Protein AF-A0A958H9N7-F1 (afdb_monomer_lite)

Secondary structure (DSSP, 8-state):
-HHHHHHHHHHHHHT-TTS--PPTTEEEEEE-EEEEE-TTS-EEEEEE-EEEEEETTEEEEEEEEEEEEPPP-

Structure (mmCIF, N/CA/C/O backbone):
data_AF-A0A958H9N7-F1
#
_entry.id   AF-A0A958H9N7-F1
#
loop_
_atom_site.group_PDB
_atom_site.id
_atom_site.type_symbol
_atom_site.label_atom_id
_atom_site.label_alt_id
_atom_site.label_comp_id
_atom_site.label_asym_id
_atom_site.label_entity_id
_atom_site.label_seq_id
_atom_site.pdbx_PDB_ins_code
_atom_site.Cartn_x
_atom_site.Cartn_y
_atom_site.Cartn_z
_atom_site.occupancy
_atom_site.B_iso_or_equiv
_atom_site.auth_seq_id
_atom_site.auth_comp_id
_atom_site.auth_asym_id
_atom_site.auth_atom_id
_atom_site.pdbx_PDB_model_num
ATOM 1 N N . MET A 1 1 ? 17.647 -8.350 -27.501 1.00 77.25 1 MET A N 1
ATOM 2 C CA . MET A 1 1 ? 16.252 -7.878 -27.675 1.00 77.25 1 MET A CA 1
ATOM 3 C C . MET A 1 1 ? 15.962 -6.813 -26.631 1.00 77.25 1 MET A C 1
ATOM 5 O O . MET A 1 1 ? 16.193 -7.069 -25.457 1.00 77.25 1 MET A O 1
ATOM 9 N N . LEU A 1 2 ? 15.474 -5.639 -27.041 1.00 92.88 2 LEU A N 1
ATOM 10 C CA . LEU A 1 2 ? 15.260 -4.490 -26.149 1.00 92.88 2 LEU A CA 1
ATOM 11 C C . LEU A 1 2 ? 14.343 -4.817 -24.954 1.00 92.88 2 LEU A C 1
ATOM 13 O O . LEU A 1 2 ? 14.655 -4.448 -23.829 1.00 92.88 2 LEU A O 1
ATOM 17 N N . LEU A 1 3 ? 13.272 -5.587 -25.173 1.00 93.75 3 LEU A N 1
ATOM 18 C CA . LEU A 1 3 ? 12.312 -5.937 -24.120 1.00 93.75 3 LEU A CA 1
ATOM 19 C C . LEU A 1 3 ? 12.934 -6.762 -22.979 1.00 93.75 3 LEU A C 1
ATOM 21 O O . LEU A 1 3 ? 12.680 -6.491 -21.813 1.00 93.75 3 LEU A O 1
ATOM 25 N N . GLN A 1 4 ? 13.796 -7.728 -23.306 1.00 95.12 4 GLN A N 1
ATOM 26 C CA . GLN A 1 4 ? 14.503 -8.538 -22.305 1.00 95.12 4 GLN A CA 1
ATOM 27 C C . GLN A 1 4 ? 15.472 -7.687 -21.474 1.00 95.12 4 GLN A C 1
ATOM 29 O O . GLN A 1 4 ? 15.613 -7.901 -20.274 1.00 95.12 4 GLN A O 1
ATOM 34 N N . ALA A 1 5 ? 16.123 -6.706 -22.108 1.00 95.25 5 ALA A N 1
ATOM 35 C CA . ALA A 1 5 ? 17.008 -5.777 -21.414 1.00 95.25 5 ALA A CA 1
ATOM 36 C C . ALA A 1 5 ? 16.231 -4.876 -20.439 1.00 95.25 5 ALA A C 1
ATOM 38 O O . ALA A 1 5 ? 16.675 -4.687 -19.311 1.00 95.25 5 ALA A O 1
ATOM 39 N N . LEU A 1 6 ? 15.053 -4.384 -20.844 1.00 94.88 6 LEU A N 1
ATOM 40 C CA . LEU A 1 6 ? 14.167 -3.606 -19.974 1.00 94.88 6 LEU A CA 1
ATOM 41 C C . LEU A 1 6 ? 13.630 -4.438 -18.804 1.00 94.88 6 LEU A C 1
ATOM 43 O O . LEU A 1 6 ? 13.633 -3.950 -17.679 1.00 94.88 6 LEU A O 1
ATOM 47 N N . ASN A 1 7 ? 13.238 -5.695 -19.039 1.00 93.81 7 ASN A N 1
ATOM 48 C CA . ASN A 1 7 ? 12.777 -6.576 -17.962 1.00 93.81 7 ASN A CA 1
ATOM 49 C C . ASN A 1 7 ? 13.883 -6.836 -16.936 1.00 93.81 7 ASN A C 1
ATOM 51 O O . ASN A 1 7 ? 13.669 -6.684 -15.743 1.00 93.81 7 ASN A O 1
ATOM 55 N N . ARG A 1 8 ? 15.101 -7.133 -17.403 1.00 94.62 8 ARG A N 1
ATOM 56 C CA . ARG A 1 8 ? 16.249 -7.313 -16.509 1.00 94.62 8 ARG A CA 1
ATOM 57 C C . ARG A 1 8 ? 16.550 -6.044 -15.709 1.00 94.62 8 ARG A C 1
ATOM 59 O O . ARG A 1 8 ? 16.925 -6.134 -14.548 1.00 94.62 8 ARG A O 1
ATOM 66 N N . TYR A 1 9 ? 16.418 -4.870 -16.325 1.00 93.75 9 TYR A N 1
ATOM 67 C CA . TYR A 1 9 ? 16.604 -3.605 -15.620 1.00 93.75 9 TYR A CA 1
ATOM 68 C C . TYR A 1 9 ? 15.524 -3.385 -14.554 1.00 93.75 9 TYR A C 1
ATOM 70 O O . TYR A 1 9 ? 15.857 -2.999 -13.440 1.00 93.75 9 TYR A O 1
ATOM 78 N N . TYR A 1 10 ? 14.263 -3.707 -14.855 1.00 93.00 10 TYR A N 1
ATOM 79 C CA . TYR A 1 10 ? 13.190 -3.724 -13.861 1.00 93.00 10 TYR A CA 1
ATOM 8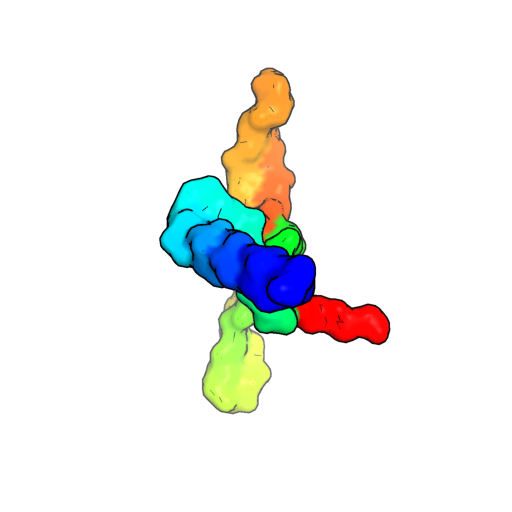0 C C . TYR A 1 10 ? 13.521 -4.650 -12.681 1.00 93.00 10 TYR A C 1
ATOM 82 O O . TYR A 1 10 ? 13.440 -4.213 -11.537 1.00 93.00 10 TYR A O 1
ATOM 90 N N . ASP A 1 11 ? 13.979 -5.877 -12.948 1.00 92.69 11 ASP A N 1
ATOM 91 C CA . ASP A 1 11 ? 14.359 -6.830 -11.898 1.00 92.69 11 ASP A CA 1
ATOM 92 C C . ASP A 1 11 ? 15.503 -6.287 -11.023 1.00 92.69 11 ASP A C 1
ATOM 94 O O . ASP A 1 11 ? 15.498 -6.467 -9.808 1.00 92.69 11 ASP A O 1
ATOM 98 N N . ILE A 1 12 ? 16.480 -5.589 -11.615 1.00 93.94 12 ILE A N 1
ATOM 99 C CA . ILE A 1 12 ? 17.566 -4.939 -10.863 1.00 93.94 12 ILE A CA 1
ATOM 100 C C . ILE A 1 12 ? 17.008 -3.870 -9.919 1.00 93.94 12 ILE A C 1
ATOM 102 O O . ILE A 1 12 ? 17.376 -3.857 -8.749 1.00 93.94 12 ILE A O 1
ATOM 106 N N . LEU A 1 13 ? 16.115 -3.005 -10.411 1.00 92.19 13 LEU A N 1
ATOM 107 C CA . LEU A 1 13 ? 15.500 -1.954 -9.597 1.00 92.19 13 LEU A CA 1
ATOM 108 C C . LEU A 1 13 ? 14.639 -2.534 -8.471 1.00 92.19 13 LEU A C 1
ATOM 110 O O . LEU A 1 13 ? 14.657 -2.007 -7.367 1.00 92.19 13 LEU A O 1
ATOM 114 N N . LEU A 1 14 ? 13.919 -3.628 -8.731 1.00 90.88 14 LEU A N 1
ATOM 115 C CA . LEU A 1 14 ? 13.071 -4.293 -7.738 1.00 90.88 14 LEU A CA 1
ATOM 116 C C . LEU A 1 14 ? 13.875 -4.907 -6.579 1.00 90.88 14 LEU A C 1
ATOM 118 O O . LEU A 1 14 ? 13.363 -5.015 -5.470 1.00 90.88 14 LEU A O 1
ATOM 122 N N . ASN A 1 15 ? 15.125 -5.309 -6.826 1.00 88.94 15 ASN A N 1
ATOM 123 C CA . ASN A 1 15 ? 16.017 -5.851 -5.796 1.00 88.94 15 ASN A CA 1
ATOM 124 C C . ASN A 1 15 ? 16.773 -4.764 -5.008 1.00 88.94 15 ASN A C 1
ATOM 126 O O . ASN A 1 15 ? 17.477 -5.083 -4.047 1.00 88.94 15 ASN A O 1
ATOM 130 N N . ASP A 1 16 ? 16.660 -3.496 -5.404 1.00 89.81 16 ASP A N 1
ATOM 131 C CA . ASP A 1 16 ? 17.286 -2.378 -4.709 1.00 89.81 16 ASP A CA 1
ATOM 132 C C . ASP A 1 16 ? 16.337 -1.810 -3.644 1.00 89.81 16 ASP A C 1
ATOM 134 O O . ASP A 1 16 ? 15.382 -1.099 -3.945 1.00 89.81 16 ASP A O 1
ATOM 138 N N . ASN A 1 17 ? 16.636 -2.081 -2.370 1.00 79.44 17 ASN A N 1
ATOM 139 C CA . ASN A 1 17 ? 15.839 -1.610 -1.230 1.00 79.44 17 ASN A CA 1
ATOM 140 C C . ASN A 1 17 ? 15.791 -0.076 -1.085 1.00 79.44 17 ASN A C 1
ATOM 142 O O . ASN A 1 17 ? 15.020 0.430 -0.270 1.00 79.44 17 ASN A O 1
ATOM 146 N N . SER A 1 18 ? 16.629 0.670 -1.812 1.00 83.31 18 SER A N 1
ATOM 147 C CA . SER A 1 18 ? 16.599 2.136 -1.811 1.00 83.31 18 SER A CA 1
ATOM 148 C C . SER A 1 18 ? 15.567 2.721 -2.778 1.00 83.31 18 SER A C 1
ATOM 150 O O . SER A 1 18 ? 15.247 3.909 -2.692 1.00 83.31 18 SER A O 1
ATOM 152 N N . ILE A 1 19 ? 15.032 1.900 -3.685 1.00 81.94 19 ILE A N 1
ATOM 153 C CA . ILE A 1 19 ? 14.133 2.329 -4.750 1.00 81.94 19 ILE A CA 1
ATOM 154 C C . ILE A 1 19 ? 12.710 1.888 -4.412 1.00 81.94 19 ILE A C 1
ATOM 156 O O . ILE A 1 19 ? 12.402 0.703 -4.328 1.00 81.94 19 ILE A O 1
ATOM 160 N N . ASP A 1 20 ? 11.813 2.862 -4.254 1.00 82.00 20 ASP A N 1
ATOM 161 C CA . ASP A 1 20 ? 10.381 2.614 -4.064 1.00 82.00 20 ASP A CA 1
ATOM 162 C C . ASP A 1 20 ? 9.734 2.250 -5.410 1.00 82.00 20 ASP A C 1
ATOM 164 O O . ASP A 1 20 ? 9.230 3.109 -6.143 1.00 82.00 20 ASP A O 1
ATOM 168 N N . ILE A 1 21 ? 9.812 0.966 -5.766 1.00 88.25 21 ILE A N 1
ATOM 169 C CA . ILE A 1 21 ? 9.181 0.389 -6.952 1.00 88.25 21 ILE A CA 1
ATOM 170 C C . ILE A 1 21 ? 8.236 -0.748 -6.559 1.00 88.25 21 ILE A C 1
ATOM 172 O O . ILE A 1 21 ? 8.594 -1.675 -5.835 1.00 88.25 21 ILE A O 1
ATOM 176 N N . ALA A 1 22 ? 7.002 -0.682 -7.059 1.00 90.44 22 ALA A N 1
ATOM 177 C CA . ALA A 1 22 ? 6.017 -1.722 -6.808 1.00 90.44 22 ALA A CA 1
ATOM 178 C C . ALA A 1 22 ? 6.285 -2.968 -7.684 1.00 90.44 22 ALA A C 1
ATOM 180 O O . ALA A 1 22 ? 6.591 -2.837 -8.880 1.00 90.44 22 ALA A O 1
ATOM 181 N N . PRO A 1 23 ? 6.117 -4.183 -7.131 1.00 91.56 23 PRO A N 1
ATOM 182 C CA . PRO A 1 23 ? 6.082 -5.412 -7.911 1.00 91.56 23 PRO A CA 1
ATOM 183 C C . PRO A 1 23 ? 4.997 -5.380 -8.993 1.00 91.56 23 PRO A C 1
ATOM 185 O O . PRO A 1 23 ? 3.992 -4.673 -8.879 1.00 91.56 23 PRO A O 1
ATOM 188 N N . PHE A 1 24 ? 5.163 -6.194 -10.033 1.00 90.19 24 PHE A N 1
ATOM 189 C CA . PHE A 1 24 ? 4.136 -6.358 -11.055 1.00 90.19 24 PHE A CA 1
ATOM 190 C C . PHE A 1 24 ? 2.803 -6.798 -10.423 1.00 90.19 24 PHE A C 1
ATOM 192 O O . PHE A 1 24 ? 2.766 -7.715 -9.606 1.00 90.19 24 PHE A O 1
ATOM 199 N N . GLY A 1 25 ? 1.705 -6.133 -10.795 1.00 90.56 25 GLY A N 1
ATOM 200 C CA . GLY A 1 25 ? 0.381 -6.358 -10.202 1.00 90.56 25 GLY A CA 1
ATOM 201 C C . GLY A 1 25 ? 0.126 -5.612 -8.885 1.00 90.56 25 GLY A C 1
ATOM 202 O O . GLY A 1 25 ? -0.971 -5.711 -8.340 1.00 90.56 25 GLY A O 1
ATOM 203 N N . TYR A 1 26 ? 1.093 -4.834 -8.394 1.00 92.94 26 TYR A N 1
ATOM 204 C CA . TYR A 1 26 ? 0.969 -3.975 -7.217 1.00 92.94 26 TYR A CA 1
ATOM 205 C C . TYR A 1 26 ? 1.142 -2.500 -7.592 1.00 92.94 26 TYR A C 1
ATOM 207 O O . TYR A 1 26 ? 1.588 -2.149 -8.684 1.00 92.94 26 TYR A O 1
ATOM 215 N N . SER A 1 27 ? 0.779 -1.616 -6.668 1.00 91.62 27 SER A N 1
ATOM 216 C CA . SER A 1 27 ? 0.952 -0.172 -6.804 1.00 91.62 27 SER A CA 1
ATOM 217 C C . SER A 1 27 ? 1.301 0.465 -5.461 1.00 91.62 27 SER A C 1
ATOM 219 O O . SER A 1 27 ? 0.765 0.060 -4.429 1.00 91.62 27 SER A O 1
ATOM 221 N N . THR A 1 28 ? 2.174 1.475 -5.474 1.00 91.25 28 THR A N 1
ATOM 222 C CA . THR A 1 28 ? 2.487 2.264 -4.275 1.00 91.25 28 THR A CA 1
ATOM 223 C C . THR A 1 28 ? 1.518 3.438 -4.157 1.00 91.25 28 THR A C 1
ATOM 225 O O . THR A 1 28 ? 1.674 4.447 -4.854 1.00 91.25 28 THR A O 1
ATOM 228 N N . VAL A 1 29 ? 0.551 3.352 -3.243 1.00 92.00 29 VAL A N 1
ATOM 229 C CA . VAL A 1 29 ? -0.497 4.372 -3.037 1.00 92.00 29 VAL A CA 1
ATOM 230 C C . VAL A 1 29 ? -0.557 4.835 -1.582 1.00 92.00 29 VAL A C 1
ATOM 232 O O . VAL A 1 29 ? -0.016 4.185 -0.691 1.00 92.00 29 VAL A O 1
ATOM 235 N N . GLY A 1 30 ? -1.188 5.987 -1.342 1.00 92.94 30 GLY A N 1
ATOM 236 C CA . GLY A 1 30 ? -1.471 6.466 0.010 1.00 92.94 30 GLY A CA 1
ATOM 237 C C . GLY A 1 30 ? -2.665 5.720 0.600 1.00 92.94 30 GLY A C 1
ATOM 238 O O . GLY A 1 30 ? -3.761 5.788 0.047 1.00 92.94 30 GLY A O 1
ATOM 239 N N . VAL A 1 31 ? -2.455 5.029 1.714 1.00 93.31 31 VAL A N 1
ATOM 240 C CA . VAL A 1 31 ? -3.484 4.293 2.450 1.00 93.31 31 VAL A CA 1
ATOM 241 C C . VAL A 1 31 ? -3.772 5.049 3.735 1.00 93.31 31 VAL A C 1
ATOM 243 O O . VAL A 1 31 ? -2.861 5.302 4.509 1.00 93.31 31 VAL A O 1
ATOM 246 N N . SER A 1 32 ? -5.030 5.427 3.958 1.00 94.31 32 SER A N 1
ATOM 247 C CA . SER A 1 32 ? -5.436 6.156 5.168 1.00 94.31 32 SER A CA 1
ATOM 248 C C . SER A 1 32 ? -5.853 5.246 6.317 1.00 94.31 32 SER A C 1
ATOM 250 O O . SER A 1 32 ? -5.722 5.632 7.473 1.00 94.31 32 SER A O 1
ATOM 252 N N . PHE A 1 33 ? -6.353 4.045 6.017 1.00 94.44 33 PHE A N 1
ATOM 253 C CA . PHE A 1 33 ? -6.883 3.124 7.018 1.00 94.44 33 PHE A CA 1
ATOM 254 C C . PHE A 1 33 ? -6.570 1.676 6.653 1.00 94.44 33 PHE A C 1
ATOM 256 O O . PHE A 1 33 ? -6.645 1.299 5.483 1.00 94.44 33 P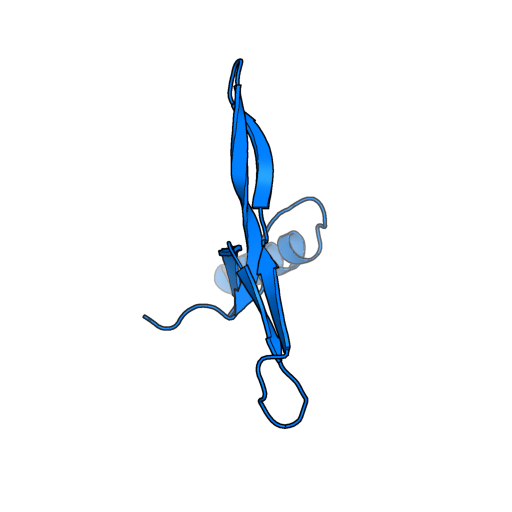HE A O 1
ATOM 263 N N . ALA A 1 34 ? -6.274 0.865 7.664 1.00 94.06 34 ALA A N 1
ATOM 264 C CA . ALA A 1 34 ? -6.223 -0.586 7.565 1.00 94.06 34 ALA A CA 1
ATOM 265 C C . ALA A 1 34 ? -7.393 -1.184 8.355 1.00 94.06 34 ALA A C 1
ATOM 267 O O . ALA A 1 34 ? -7.644 -0.783 9.491 1.00 94.06 34 ALA A O 1
ATOM 268 N N . LEU A 1 35 ? -8.109 -2.128 7.748 1.00 95.12 35 LEU A N 1
ATOM 269 C CA . LEU A 1 35 ? -9.196 -2.851 8.403 1.00 95.12 35 LEU A CA 1
ATOM 270 C C . LEU A 1 35 ? -8.624 -4.118 9.039 1.00 95.12 35 LEU A C 1
ATOM 272 O O . LEU A 1 35 ? -8.016 -4.932 8.346 1.00 95.12 35 LEU A O 1
ATOM 276 N N . ASN A 1 36 ? -8.814 -4.275 10.344 1.00 95.56 36 ASN A N 1
ATOM 277 C CA . ASN A 1 36 ? -8.499 -5.502 11.062 1.00 95.56 36 ASN A CA 1
ATOM 278 C C . ASN A 1 36 ? -9.749 -6.386 11.059 1.00 95.56 36 ASN A C 1
ATOM 280 O O . ASN A 1 36 ? -10.770 -5.998 11.623 1.00 95.56 36 ASN A O 1
ATOM 284 N N . ILE A 1 37 ? -9.689 -7.534 10.390 1.00 97.12 37 ILE A N 1
ATOM 285 C CA . ILE A 1 37 ? -10.839 -8.417 10.172 1.00 97.12 37 ILE A CA 1
ATOM 286 C C . ILE A 1 37 ? -10.514 -9.789 10.773 1.00 97.12 37 ILE A C 1
ATOM 288 O O . ILE A 1 37 ? -9.396 -10.281 10.611 1.00 97.12 37 ILE A O 1
ATOM 292 N N . SER A 1 38 ? -11.474 -10.397 11.473 1.00 96.25 38 SER A N 1
ATOM 293 C CA . SER A 1 38 ? -11.352 -11.756 12.007 1.00 96.25 38 SER A CA 1
ATOM 294 C C . SER A 1 38 ? -11.321 -12.795 10.881 1.00 96.25 38 SER A C 1
ATOM 296 O O . SER A 1 38 ? -11.731 -12.530 9.751 1.00 96.25 38 SER A O 1
ATOM 298 N N . GLU A 1 39 ? -10.899 -14.024 11.183 1.00 95.56 39 GLU A N 1
ATOM 299 C CA . GLU A 1 39 ? -10.965 -15.127 10.210 1.00 95.56 39 GLU A CA 1
ATOM 300 C C . GLU A 1 39 ? -12.401 -15.415 9.736 1.00 95.56 39 GLU A C 1
ATOM 302 O O . GLU A 1 39 ? -12.607 -15.939 8.643 1.00 95.56 39 GLU A O 1
ATOM 307 N N . GLN A 1 40 ? -13.399 -15.054 10.546 1.00 96.69 40 GLN A N 1
ATOM 308 C CA . GLN A 1 40 ? -14.823 -15.215 10.257 1.00 96.69 40 GLN A CA 1
ATOM 309 C C . GLN A 1 40 ? -15.397 -14.051 9.431 1.00 96.69 40 GLN A C 1
ATOM 311 O O . GLN A 1 40 ? -16.534 -14.138 8.970 1.00 96.69 40 GLN A O 1
ATOM 316 N N . GLY A 1 41 ? -14.617 -12.989 9.201 1.00 93.88 41 GLY A N 1
ATOM 317 C CA . GLY A 1 41 ? -15.031 -11.812 8.436 1.00 93.88 41 GLY A CA 1
ATOM 318 C C . GLY A 1 41 ? -15.601 -10.669 9.279 1.00 93.88 41 GLY A C 1
ATOM 319 O O . GLY A 1 41 ? -16.066 -9.680 8.712 1.00 93.88 41 GLY A O 1
ATOM 320 N N . ASP A 1 42 ? -15.552 -10.768 10.608 1.00 96.56 42 ASP A N 1
ATOM 321 C CA . ASP A 1 42 ? -16.008 -9.698 11.495 1.00 96.56 42 ASP A CA 1
ATOM 322 C C . ASP A 1 42 ? -14.986 -8.561 11.521 1.00 96.56 42 ASP A C 1
ATOM 324 O O . ASP A 1 42 ? -13.783 -8.791 11.652 1.00 96.56 42 ASP A O 1
ATOM 328 N N . LEU A 1 43 ? -15.454 -7.316 11.428 1.00 96.44 43 LEU A N 1
ATOM 329 C CA . LEU A 1 43 ? -14.586 -6.152 11.572 1.00 96.44 43 LEU A CA 1
ATOM 330 C C . LEU A 1 43 ? -14.223 -5.970 13.049 1.00 96.44 43 LEU A C 1
ATOM 332 O O . LEU A 1 43 ? -15.083 -5.645 13.864 1.00 96.44 43 LEU A O 1
ATOM 336 N N . LEU A 1 44 ? -12.947 -6.166 13.368 1.00 96.62 44 LEU A N 1
ATOM 337 C CA . LEU A 1 44 ? -12.406 -6.014 14.714 1.00 96.62 44 LEU A CA 1
ATOM 338 C C . LEU A 1 44 ? -12.056 -4.553 14.990 1.00 96.62 44 LEU A C 1
ATOM 340 O O . LEU A 1 44 ? -12.545 -3.986 15.958 1.00 96.62 44 LEU A O 1
ATOM 344 N N . ASP A 1 45 ? -11.264 -3.932 14.108 1.00 95.94 45 ASP A N 1
ATOM 345 C CA . ASP A 1 45 ? -10.777 -2.559 14.284 1.00 95.94 45 ASP A CA 1
ATOM 346 C C . ASP A 1 45 ? -10.529 -1.844 12.950 1.00 95.94 45 ASP A C 1
ATOM 348 O O . ASP A 1 45 ? -10.350 -2.461 11.896 1.00 95.94 45 ASP A O 1
ATOM 352 N N . ILE A 1 46 ? -10.437 -0.515 13.017 1.00 95.81 46 ILE A N 1
ATOM 353 C CA . ILE A 1 46 ? -9.967 0.343 11.926 1.00 95.81 46 ILE A CA 1
ATOM 354 C C . ILE A 1 46 ? -8.735 1.099 12.419 1.00 95.81 46 ILE A C 1
ATOM 356 O O . ILE A 1 46 ? -8.823 1.932 13.320 1.00 95.81 46 ILE A O 1
ATOM 360 N N . LEU A 1 47 ? -7.581 0.818 11.819 1.00 94.56 47 LEU A N 1
ATOM 361 C CA . LEU A 1 47 ? -6.301 1.393 12.215 1.00 94.56 47 LEU A CA 1
ATOM 362 C C . LEU A 1 47 ? -5.939 2.562 11.288 1.00 94.56 47 LEU A C 1
ATOM 364 O O . LEU A 1 47 ? -5.786 2.335 10.082 1.00 94.56 47 LEU A O 1
ATOM 368 N N . PRO A 1 48 ? -5.768 3.794 11.802 1.00 94.50 48 PRO A N 1
ATOM 369 C CA . PRO A 1 48 ? -5.305 4.916 10.994 1.00 94.50 48 PRO A CA 1
ATOM 370 C C . PRO A 1 48 ? -3.875 4.668 10.497 1.00 94.50 48 PRO A C 1
ATOM 372 O O . PRO A 1 48 ? -3.004 4.237 11.249 1.00 94.50 48 PRO A O 1
ATOM 375 N N . GLN A 1 49 ? -3.636 4.944 9.218 1.00 94.44 49 GLN A N 1
ATOM 376 C CA . GLN A 1 49 ? -2.341 4.825 8.548 1.00 94.44 49 GLN A CA 1
ATOM 377 C C . GLN A 1 49 ? -1.912 6.210 8.058 1.00 94.44 49 GLN A C 1
ATOM 379 O O . GLN A 1 49 ? -1.867 6.487 6.863 1.00 94.44 49 GLN A O 1
ATOM 384 N N . TYR A 1 50 ? -1.636 7.109 8.996 1.00 94.31 50 TYR A N 1
ATOM 385 C CA . TYR A 1 50 ? -1.121 8.440 8.692 1.00 94.31 50 TYR A CA 1
ATOM 386 C C . TYR A 1 50 ? 0.317 8.568 9.178 1.00 94.31 50 TYR A C 1
ATOM 388 O O . TYR A 1 50 ? 0.706 7.975 10.182 1.00 94.31 50 TYR A O 1
ATOM 396 N N . GLU A 1 51 ? 1.102 9.342 8.444 1.00 92.31 51 GLU A N 1
ATOM 397 C CA . GLU A 1 51 ? 2.468 9.699 8.799 1.00 92.31 51 GLU A CA 1
ATOM 398 C C . GLU A 1 51 ? 2.567 11.219 8.906 1.00 92.31 51 GLU A C 1
ATOM 400 O O . GLU A 1 51 ? 2.027 11.962 8.078 1.00 92.31 51 GLU A O 1
ATOM 405 N N . GLU A 1 52 ? 3.263 11.691 9.935 1.00 91.50 52 GLU A N 1
ATOM 406 C CA . GLU A 1 52 ? 3.574 13.105 10.078 1.00 91.50 52 GLU A CA 1
ATOM 407 C C . GLU A 1 52 ? 4.751 13.465 9.173 1.00 91.50 52 GLU A C 1
ATOM 409 O O . GLU A 1 52 ? 5.856 12.937 9.306 1.00 91.50 52 GLU A O 1
ATOM 414 N N . VAL A 1 53 ? 4.528 14.400 8.253 1.00 91.12 53 VAL A N 1
ATOM 415 C CA . 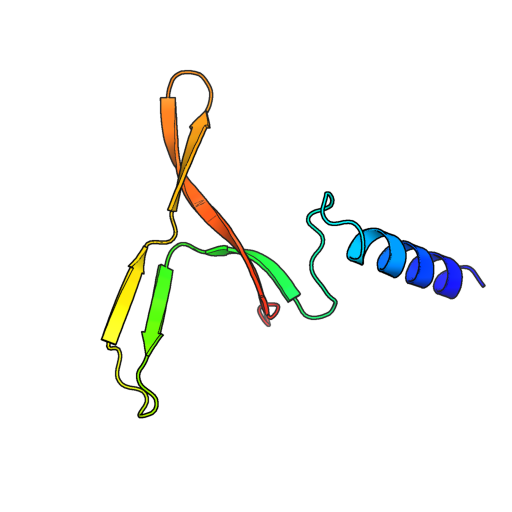VAL A 1 53 ? 5.574 14.920 7.372 1.00 91.12 53 VAL A CA 1
ATOM 416 C C . VAL A 1 53 ? 5.712 16.423 7.545 1.00 91.12 53 VAL A C 1
ATOM 418 O O . VAL A 1 53 ? 4.733 17.170 7.639 1.00 91.12 53 VAL A O 1
ATOM 421 N N . GLN A 1 54 ? 6.953 16.898 7.553 1.00 91.00 54 GLN A N 1
ATOM 422 C CA . GLN A 1 54 ? 7.224 18.326 7.605 1.00 91.00 54 GLN A CA 1
ATOM 423 C C . GLN A 1 54 ? 7.083 18.925 6.203 1.00 91.00 54 GLN A C 1
ATOM 425 O O . GLN A 1 54 ? 7.847 18.614 5.290 1.00 91.00 54 GLN A O 1
ATOM 430 N N . ARG A 1 55 ? 6.100 19.811 6.016 1.00 85.25 55 ARG A N 1
ATOM 431 C CA . ARG A 1 55 ? 5.935 20.600 4.788 1.00 85.25 55 ARG A CA 1
ATOM 432 C C . ARG A 1 55 ? 6.195 22.070 5.091 1.00 85.25 55 ARG A C 1
ATOM 434 O O . ARG A 1 55 ? 5.327 22.807 5.564 1.00 85.25 55 ARG A O 1
ATOM 441 N N . GLY A 1 56 ? 7.424 22.504 4.817 1.00 88.56 56 GLY A N 1
ATOM 442 C CA . GLY A 1 56 ? 7.885 23.852 5.143 1.00 88.56 56 GLY A CA 1
ATOM 443 C C . GLY A 1 56 ? 7.949 24.059 6.658 1.00 88.56 56 GLY A C 1
ATOM 444 O O . GLY A 1 56 ? 8.673 23.353 7.347 1.00 88.56 56 GLY A O 1
ATOM 445 N N . LYS A 1 57 ? 7.186 25.026 7.183 1.00 90.12 57 LYS A N 1
ATOM 446 C CA . LYS A 1 57 ? 7.139 25.335 8.628 1.00 90.12 57 LYS A CA 1
ATOM 447 C C . LYS A 1 57 ? 6.056 24.573 9.403 1.00 90.12 57 LYS A C 1
ATOM 449 O O . LYS A 1 57 ? 5.943 24.775 10.607 1.00 90.12 57 LYS A O 1
ATOM 454 N N . LYS A 1 58 ? 5.230 23.760 8.737 1.00 88.50 58 LYS A N 1
ATOM 455 C CA . LYS A 1 58 ? 4.114 23.039 9.367 1.00 88.50 58 LYS A CA 1
ATOM 456 C C . LYS A 1 58 ? 4.339 21.531 9.301 1.00 88.50 58 LYS A C 1
ATOM 458 O O . LYS A 1 58 ? 4.788 21.023 8.274 1.00 88.50 58 LYS A O 1
ATOM 463 N N . THR A 1 59 ? 3.980 20.840 10.374 1.00 90.69 59 THR A N 1
ATOM 464 C CA . THR A 1 59 ? 3.796 19.385 10.378 1.00 90.69 59 THR A CA 1
ATOM 465 C C . THR A 1 59 ? 2.389 19.091 9.875 1.00 90.69 59 THR A C 1
ATOM 467 O O . THR A 1 59 ? 1.435 19.738 10.311 1.00 90.69 59 THR A O 1
ATOM 470 N N . VAL A 1 60 ? 2.268 18.185 8.908 1.00 91.50 60 VAL A N 1
ATOM 471 C CA . VAL A 1 60 ? 0.980 17.757 8.354 1.00 91.50 60 VAL A CA 1
ATOM 472 C C . VAL A 1 60 ? 0.897 16.239 8.367 1.00 91.50 60 VAL A C 1
ATOM 474 O O . VAL A 1 60 ? 1.885 15.566 8.084 1.00 91.50 60 VAL A O 1
ATOM 477 N N . GLU A 1 61 ? -0.284 15.710 8.660 1.00 92.44 61 GLU A N 1
ATOM 478 C CA . GLU A 1 61 ? -0.567 14.286 8.520 1.00 92.44 61 GLU A CA 1
ATOM 479 C C . GLU A 1 61 ? -0.884 13.974 7.056 1.00 92.44 61 GLU A C 1
ATOM 481 O O . GLU A 1 61 ? -1.723 14.623 6.423 1.00 92.44 61 GLU A O 1
ATOM 486 N N . VAL A 1 62 ? -0.198 12.982 6.498 1.00 93.12 62 VAL A N 1
ATOM 487 C CA . VAL A 1 62 ? -0.461 12.463 5.153 1.00 93.12 62 VAL A CA 1
ATOM 488 C C . VAL A 1 62 ? -0.735 10.972 5.226 1.00 93.12 62 VAL A C 1
ATOM 490 O O . VAL A 1 62 ? -0.225 10.284 6.104 1.00 93.12 62 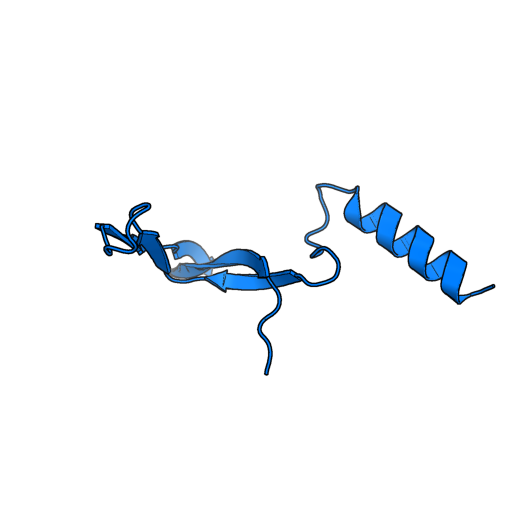VAL A O 1
ATOM 493 N N . ALA A 1 63 ? -1.550 10.464 4.302 1.00 93.81 63 ALA A N 1
ATOM 494 C CA . ALA A 1 63 ? -1.774 9.029 4.187 1.00 93.81 63 ALA A CA 1
ATOM 495 C C . ALA A 1 63 ? -0.441 8.306 3.947 1.00 93.81 63 ALA A C 1
ATOM 497 O O . ALA A 1 63 ? 0.361 8.728 3.105 1.00 93.81 63 ALA A O 1
ATOM 498 N N . ARG A 1 64 ? -0.230 7.209 4.670 1.00 92.50 64 ARG A N 1
ATOM 499 C CA . ARG A 1 64 ? 0.981 6.399 4.605 1.00 92.50 64 ARG A CA 1
ATOM 500 C C . ARG A 1 64 ? 1.123 5.771 3.227 1.00 92.50 64 ARG A C 1
ATOM 502 O O . ARG A 1 64 ? 0.182 5.156 2.724 1.00 92.50 64 ARG A O 1
ATOM 509 N N . ARG A 1 65 ? 2.295 5.898 2.602 1.00 91.12 65 ARG A N 1
ATOM 510 C CA . ARG A 1 65 ? 2.552 5.223 1.322 1.00 91.12 65 ARG A CA 1
ATOM 511 C C . ARG A 1 65 ? 2.833 3.747 1.55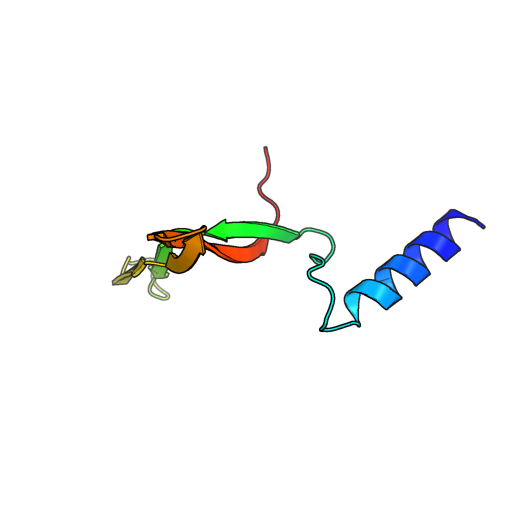8 1.00 91.12 65 ARG A C 1
ATOM 513 O O . ARG A 1 65 ? 3.722 3.397 2.325 1.00 91.12 65 ARG A O 1
ATOM 520 N N . MET A 1 66 ? 2.074 2.888 0.887 1.00 91.25 66 MET A N 1
ATOM 521 C CA . MET A 1 66 ? 2.187 1.438 1.011 1.00 91.25 66 MET A CA 1
ATOM 522 C C . MET A 1 66 ? 2.088 0.778 -0.361 1.00 91.25 66 MET A C 1
ATOM 524 O O . MET A 1 66 ? 1.371 1.255 -1.245 1.00 91.25 66 MET A O 1
ATOM 528 N N . VAL A 1 67 ? 2.788 -0.344 -0.521 1.00 91.75 67 VAL A N 1
ATOM 529 C CA . VAL A 1 67 ? 2.640 -1.230 -1.677 1.00 91.75 67 VAL A CA 1
ATOM 530 C C . VAL A 1 67 ? 1.424 -2.118 -1.436 1.00 91.75 67 VAL A C 1
ATOM 532 O O . VAL A 1 67 ? 1.412 -2.927 -0.511 1.00 91.75 67 VAL A O 1
ATOM 535 N N . VAL A 1 68 ? 0.396 -1.963 -2.264 1.00 92.94 68 VAL A N 1
ATOM 536 C CA . VAL A 1 68 ? -0.852 -2.738 -2.188 1.00 92.94 68 VAL A CA 1
ATOM 537 C C . VAL A 1 68 ? -1.190 -3.330 -3.555 1.00 92.94 68 VAL A C 1
ATOM 539 O O . VAL A 1 68 ? -0.699 -2.814 -4.567 1.00 92.94 68 VAL A O 1
ATOM 542 N N . PRO A 1 69 ? -2.000 -4.405 -3.619 1.00 93.94 69 PRO A N 1
ATOM 543 C CA . PRO A 1 69 ? -2.476 -4.938 -4.889 1.00 93.94 69 PRO A CA 1
ATOM 544 C C . PRO A 1 69 ? -3.065 -3.830 -5.761 1.00 93.94 69 PRO A C 1
ATOM 546 O O . PRO A 1 69 ? -3.763 -2.941 -5.2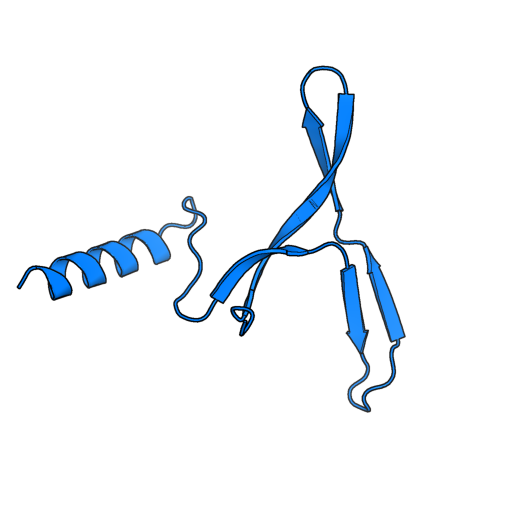65 1.00 93.94 69 PRO A O 1
ATOM 549 N N . ALA A 1 70 ? -2.748 -3.861 -7.053 1.00 91.56 70 ALA A N 1
ATOM 550 C CA . ALA A 1 70 ? -3.193 -2.839 -7.982 1.00 91.56 70 ALA A CA 1
ATOM 551 C C . ALA A 1 70 ? -4.725 -2.769 -7.994 1.00 91.56 70 ALA A C 1
ATOM 553 O O . ALA A 1 70 ? -5.411 -3.780 -8.155 1.00 91.56 70 ALA A O 1
ATOM 554 N N . GLN A 1 71 ? -5.259 -1.560 -7.823 1.00 84.31 71 GLN A N 1
ATOM 555 C CA . GLN A 1 71 ? -6.696 -1.340 -7.906 1.00 84.31 71 GLN A CA 1
ATOM 556 C C . GLN A 1 71 ? -7.155 -1.552 -9.348 1.00 84.31 71 GLN A C 1
ATOM 558 O O . GLN A 1 71 ? -6.633 -0.933 -10.278 1.00 84.31 71 GLN A O 1
ATOM 563 N N . VAL A 1 72 ? -8.142 -2.425 -9.529 1.00 80.56 72 VAL A N 1
ATOM 564 C CA . VAL A 1 72 ? -8.834 -2.572 -10.809 1.00 80.56 72 VAL A CA 1
ATOM 565 C C . VAL A 1 72 ? -9.741 -1.351 -10.968 1.00 80.56 72 VAL A C 1
ATOM 567 O O . VAL A 1 72 ? -10.540 -1.063 -10.077 1.00 80.56 72 VAL A O 1
ATOM 570 N N . LYS A 1 73 ? -9.551 -0.594 -12.051 1.00 67.06 73 LYS A N 1
ATOM 571 C CA . LYS A 1 73 ? -10.428 0.523 -12.424 1.00 67.06 73 LYS A CA 1
ATOM 572 C C . LYS A 1 73 ? -11.737 0.033 -13.021 1.00 67.06 73 LYS A C 1
ATOM 574 O O . LYS A 1 73 ? -11.695 -0.998 -13.727 1.00 67.06 73 LYS A O 1
#

pLDDT: mean 91.42, std 5.04, range [67.06, 97.12]

Foldseek 3Di:
DVVVVVVVVVVVQVPDPVHPDADPQKDWDFDQWDFDADPVGHTDDIHGQWDFDDDDPDTDTTGHTDIDGDDDD

Radius of gyration: 17.25 Å; chains: 1; bounding box: 34×40×42 Å

Sequence (73 aa):
MLLQALNRYYDILLNDNSIDIAPFGYSTVGVSFALNISEQGDLLDILPQYEEVQRGKKTVEVARRMVVPAQVK